Protein AF-I4BAZ6-F1 (afdb_monomer_lite)

Structure (mmCIF, N/CA/C/O backbone):
data_AF-I4BAZ6-F1
#
_entry.id   AF-I4BAZ6-F1
#
loop_
_atom_site.group_PDB
_atom_site.id
_atom_site.type_symbol
_atom_site.label_atom_id
_atom_site.label_alt_id
_atom_site.label_comp_id
_atom_site.label_asym_id
_atom_site.label_entity_id
_atom_site.label_seq_id
_atom_site.pdbx_PDB_ins_code
_atom_site.Cartn_x
_atom_site.Cartn_y
_atom_site.Cartn_z
_atom_site.occupancy
_atom_site.B_iso_or_equiv
_atom_site.auth_seq_id
_atom_site.auth_comp_id
_atom_site.auth_asym_id
_atom_site.auth_atom_id
_atom_site.pdbx_PDB_model_num
ATOM 1 N N . MET A 1 1 ? 1.427 14.549 -7.505 1.00 83.44 1 MET A N 1
ATOM 2 C CA . MET A 1 1 ? 0.533 13.827 -6.561 1.00 83.44 1 MET A CA 1
ATOM 3 C C . MET A 1 1 ? -0.470 13.035 -7.381 1.00 83.44 1 MET A C 1
ATOM 5 O O . MET A 1 1 ? -1.220 13.635 -8.140 1.00 83.44 1 MET A O 1
ATOM 9 N N . LEU A 1 2 ? -0.439 11.710 -7.272 1.00 93.94 2 LEU A N 1
ATOM 10 C CA . LEU A 1 2 ? -1.231 10.783 -8.077 1.00 93.94 2 LEU A CA 1
ATOM 11 C C . LEU A 1 2 ? -2.627 10.616 -7.474 1.00 93.94 2 LEU A C 1
ATOM 13 O O . LEU A 1 2 ? -2.764 10.450 -6.261 1.00 93.94 2 LEU A O 1
ATOM 17 N N . THR A 1 3 ? -3.661 10.655 -8.315 1.00 95.69 3 THR A N 1
ATOM 18 C CA . THR A 1 3 ? -5.053 10.429 -7.900 1.00 95.69 3 THR A CA 1
ATOM 19 C C . THR A 1 3 ? -5.496 9.051 -8.369 1.00 95.69 3 THR A C 1
ATOM 21 O O . THR A 1 3 ? -5.423 8.743 -9.551 1.00 95.69 3 THR A O 1
ATOM 24 N N . THR A 1 4 ? -5.949 8.218 -7.439 1.00 95.69 4 THR A N 1
ATOM 25 C CA . THR A 1 4 ? -6.441 6.863 -7.714 1.00 95.69 4 THR A CA 1
ATOM 26 C C . THR A 1 4 ? -7.631 6.553 -6.808 1.00 95.69 4 THR A C 1
ATOM 28 O O . THR A 1 4 ? -8.124 7.435 -6.102 1.00 95.69 4 THR A O 1
ATOM 31 N N . SER A 1 5 ? -8.124 5.320 -6.816 1.00 96.00 5 SER A N 1
ATOM 32 C CA . SER A 1 5 ? -9.232 4.889 -5.971 1.00 96.00 5 SER A CA 1
ATOM 33 C C . SER A 1 5 ? -8.891 3.636 -5.172 1.00 96.00 5 SER A C 1
ATOM 35 O O . SER A 1 5 ? -8.061 2.815 -5.562 1.00 96.00 5 SER A O 1
ATOM 37 N N . VAL A 1 6 ? -9.530 3.496 -4.013 1.00 96.50 6 VAL A N 1
ATOM 38 C CA . VAL A 1 6 ? -9.472 2.285 -3.191 1.00 96.50 6 VAL A CA 1
ATOM 39 C C . VAL A 1 6 ? -10.873 1.896 -2.745 1.00 96.50 6 VAL A C 1
ATOM 41 O O . VAL A 1 6 ? -11.702 2.758 -2.469 1.00 96.50 6 VAL A O 1
ATOM 44 N N . SER A 1 7 ? -11.133 0.592 -2.668 1.00 97.06 7 SER A N 1
ATOM 45 C CA . SER A 1 7 ? -12.399 0.045 -2.176 1.00 97.06 7 SER A CA 1
ATOM 46 C C . SER A 1 7 ? -12.269 -0.332 -0.699 1.00 97.06 7 SER A C 1
ATOM 48 O O . SER A 1 7 ? -11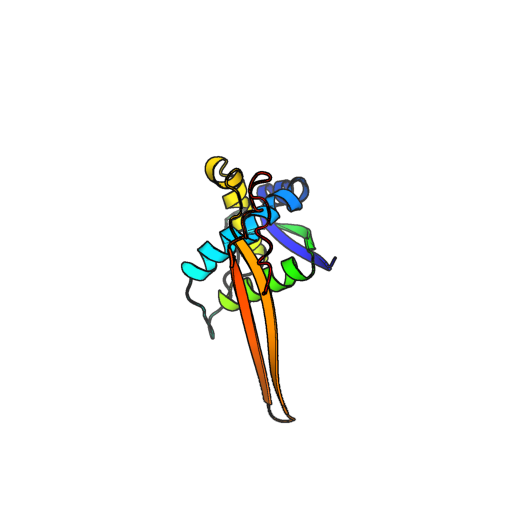.430 -1.156 -0.331 1.00 97.06 7 SER A O 1
ATOM 50 N N . LEU A 1 8 ? -13.062 0.296 0.164 1.00 97.44 8 LEU A N 1
ATOM 51 C CA . LEU A 1 8 ? -13.012 0.108 1.616 1.00 97.44 8 LEU A CA 1
ATOM 52 C C . LEU A 1 8 ? -14.418 -0.143 2.163 1.00 97.44 8 LEU A C 1
ATOM 54 O O . LEU A 1 8 ? -15.367 0.390 1.592 1.00 97.44 8 LEU A O 1
ATOM 58 N N . PRO A 1 9 ? -14.567 -0.877 3.280 1.00 97.12 9 PRO A N 1
ATOM 59 C CA . PRO A 1 9 ? -15.845 -0.928 3.977 1.00 97.12 9 PRO A CA 1
ATOM 60 C C . PRO A 1 9 ? -16.298 0.483 4.367 1.00 97.12 9 PRO A C 1
ATOM 62 O O . PRO A 1 9 ? -15.455 1.336 4.662 1.00 97.12 9 PRO A O 1
ATOM 65 N N . GLU A 1 10 ? -17.605 0.735 4.365 1.00 96.25 10 GLU A N 1
ATOM 66 C CA . GLU A 1 10 ? -18.191 2.074 4.531 1.00 96.25 10 GLU A CA 1
ATOM 67 C C . GLU A 1 10 ? -17.595 2.876 5.706 1.00 96.25 10 GLU A C 1
ATOM 69 O O . GLU A 1 10 ? -17.112 4.000 5.533 1.00 96.25 10 GLU A O 1
ATOM 74 N N . ASN A 1 11 ? -17.536 2.276 6.896 1.00 95.69 11 ASN A N 1
ATOM 75 C CA . ASN A 1 11 ? -17.003 2.928 8.095 1.00 95.69 11 ASN A CA 1
ATOM 76 C C . ASN A 1 11 ? -15.528 3.336 7.934 1.00 95.69 11 ASN A C 1
ATOM 78 O O . ASN A 1 11 ? -15.111 4.441 8.303 1.00 95.69 11 ASN A O 1
ATOM 82 N N . GLU A 1 12 ? -14.716 2.453 7.355 1.00 97.06 12 GLU A N 1
ATOM 83 C CA . GLU A 1 12 ? -13.312 2.721 7.067 1.00 97.06 12 GLU A CA 1
ATOM 84 C C . GLU A 1 12 ? -13.132 3.731 5.928 1.00 97.06 12 GLU A C 1
ATOM 86 O O . GLU A 1 12 ? -12.201 4.535 5.984 1.00 97.06 12 GLU A O 1
ATOM 91 N N . ALA A 1 13 ? -14.030 3.755 4.942 1.00 97.12 13 ALA A N 1
ATOM 92 C CA . ALA A 1 13 ? -14.049 4.744 3.868 1.00 97.12 13 ALA A CA 1
ATOM 93 C C . ALA A 1 13 ? -14.278 6.166 4.409 1.00 97.12 13 ALA A C 1
ATOM 95 O O . ALA A 1 13 ? -13.543 7.093 4.050 1.00 97.12 13 ALA A O 1
ATOM 96 N N . VAL A 1 14 ? -15.238 6.344 5.326 1.00 96.31 14 VAL A N 1
ATOM 97 C CA . VAL A 1 14 ? -15.491 7.631 6.002 1.00 96.31 14 VAL A CA 1
ATOM 98 C C . VAL A 1 14 ? -14.257 8.084 6.782 1.00 96.31 14 VAL A C 1
ATOM 100 O O . VAL A 1 14 ? -13.844 9.246 6.700 1.00 96.31 14 VAL A O 1
ATOM 103 N N . LEU A 1 15 ? -13.633 7.163 7.517 1.00 96.56 15 LEU A N 1
ATOM 104 C CA . LEU A 1 15 ? -12.437 7.466 8.295 1.00 96.56 15 LEU A CA 1
ATOM 105 C C . LEU A 1 15 ? -11.241 7.824 7.400 1.00 96.56 15 LEU A C 1
ATOM 107 O O . LEU A 1 15 ? -10.521 8.784 7.690 1.00 96.56 15 LEU A O 1
ATOM 111 N N . TRP A 1 16 ? -11.055 7.095 6.297 1.00 97.31 16 TRP A N 1
ATOM 112 C CA . TRP A 1 16 ? -10.008 7.351 5.311 1.00 97.31 16 TRP A CA 1
ATOM 113 C C . TRP A 1 16 ? -10.121 8.757 4.729 1.00 97.31 16 TRP A C 1
ATOM 115 O O . TRP A 1 16 ? -9.149 9.509 4.790 1.00 97.31 16 TRP A O 1
ATOM 125 N N . ARG A 1 17 ? -11.316 9.161 4.275 1.00 95.81 17 ARG A N 1
ATOM 126 C CA . ARG A 1 17 ? -11.562 10.511 3.733 1.00 95.81 17 ARG A CA 1
ATOM 127 C C . ARG A 1 17 ? -11.154 11.612 4.716 1.00 95.81 17 ARG A C 1
ATOM 129 O O . ARG A 1 17 ? -10.541 12.596 4.319 1.00 95.81 17 ARG A O 1
ATOM 136 N N . LYS A 1 18 ? -11.449 11.436 6.009 1.00 95.81 18 LYS A N 1
ATOM 137 C CA . LYS A 1 18 ? -11.174 12.448 7.045 1.00 95.81 18 LYS A CA 1
ATOM 138 C C . LYS A 1 18 ? -9.718 12.470 7.519 1.00 95.81 18 LYS A C 1
ATOM 140 O O . LYS A 1 18 ? -9.232 13.511 7.955 1.00 95.81 18 LYS A O 1
ATOM 145 N N . ARG A 1 19 ? -9.031 11.322 7.531 1.00 96.00 19 ARG A N 1
ATOM 146 C CA . ARG A 1 19 ? -7.742 11.153 8.236 1.00 96.00 19 ARG A CA 1
ATOM 147 C C . ARG A 1 19 ? -6.627 10.566 7.372 1.00 96.00 19 ARG A C 1
ATOM 149 O O . ARG A 1 19 ? -5.602 10.171 7.926 1.00 96.00 19 ARG A O 1
ATOM 156 N N . GLN A 1 20 ? -6.780 10.553 6.046 1.00 95.00 20 GLN A N 1
ATOM 157 C CA . GLN A 1 20 ? -5.859 9.916 5.097 1.00 95.00 20 GLN A CA 1
ATOM 158 C C . GLN A 1 20 ? -4.377 10.149 5.432 1.00 95.00 20 GLN A C 1
ATOM 160 O O . GLN A 1 20 ? -3.648 9.192 5.681 1.00 95.00 20 GLN A O 1
ATOM 165 N N . ARG A 1 21 ? -3.931 11.412 5.508 1.00 93.31 21 ARG A N 1
ATOM 166 C CA . ARG A 1 21 ? -2.522 11.754 5.789 1.00 93.31 21 ARG A CA 1
ATOM 167 C C . ARG A 1 21 ? -2.042 11.201 7.132 1.00 93.31 21 ARG A C 1
ATOM 169 O O . ARG A 1 21 ? -0.936 10.684 7.236 1.00 93.31 21 ARG A O 1
ATOM 176 N N . SER A 1 22 ? -2.871 11.284 8.172 1.00 93.38 22 SER A N 1
ATOM 177 C CA . SER A 1 22 ? -2.539 10.758 9.500 1.00 93.38 22 SER A CA 1
ATOM 178 C C . SER A 1 22 ? -2.450 9.231 9.516 1.00 93.38 22 SER A C 1
ATOM 180 O O . SER A 1 22 ? -1.654 8.682 10.273 1.00 93.38 22 SER A O 1
ATOM 182 N N . ILE A 1 23 ? -3.253 8.553 8.695 1.00 95.06 23 ILE A N 1
ATOM 183 C CA . ILE A 1 23 ? -3.227 7.094 8.546 1.00 95.06 23 ILE A CA 1
ATOM 184 C C . ILE A 1 23 ? -1.994 6.669 7.743 1.00 95.06 23 ILE A C 1
ATOM 186 O O . ILE A 1 23 ? -1.280 5.764 8.171 1.00 95.06 23 ILE A O 1
ATOM 190 N N . LEU A 1 24 ? -1.694 7.360 6.639 1.00 94.12 24 LEU A N 1
ATOM 191 C CA . LEU A 1 24 ? -0.534 7.089 5.785 1.00 94.12 24 LEU A CA 1
ATOM 192 C C . LEU A 1 24 ? 0.799 7.265 6.499 1.00 94.12 24 LEU A C 1
ATOM 194 O O . LEU A 1 24 ? 1.744 6.548 6.186 1.00 94.12 24 LEU A O 1
ATOM 198 N N . ARG A 1 25 ? 0.872 8.100 7.544 1.00 90.94 25 ARG A N 1
ATOM 199 C CA . ARG A 1 25 ? 2.049 8.110 8.424 1.00 90.94 25 ARG A CA 1
ATOM 200 C C . ARG A 1 25 ? 2.378 6.698 8.906 1.00 90.94 25 ARG A C 1
ATOM 202 O O . ARG A 1 25 ? 3.541 6.354 8.980 1.00 90.94 25 ARG A O 1
ATOM 209 N N . LEU A 1 26 ? 1.409 5.825 9.160 1.00 90.81 26 LEU A N 1
ATOM 210 C CA . LEU A 1 26 ? 1.682 4.466 9.635 1.00 90.81 26 LEU A CA 1
ATOM 211 C C . LEU A 1 26 ? 2.132 3.485 8.534 1.00 90.81 26 LEU A C 1
ATOM 213 O O . LEU A 1 26 ? 2.418 2.328 8.862 1.00 90.81 26 LEU A O 1
ATOM 217 N N . ALA A 1 27 ? 2.204 3.919 7.268 1.00 91.19 27 ALA A N 1
ATOM 218 C CA . ALA A 1 27 ? 2.481 3.078 6.102 1.00 91.19 27 ALA A CA 1
ATOM 219 C C . ALA A 1 27 ? 3.762 2.267 6.264 1.00 91.19 27 ALA A C 1
ATOM 221 O O . ALA A 1 27 ? 3.698 1.042 6.325 1.00 91.19 27 ALA A O 1
ATOM 222 N N . VAL A 1 28 ? 4.900 2.941 6.446 1.00 91.88 28 VAL A N 1
ATOM 223 C CA . VAL A 1 28 ? 6.218 2.300 6.570 1.00 91.88 28 VAL A CA 1
ATOM 224 C C . VAL A 1 28 ? 6.210 1.195 7.623 1.00 91.88 28 VAL A C 1
ATOM 226 O O . VAL A 1 28 ? 6.607 0.063 7.363 1.00 91.88 28 VAL A O 1
ATOM 229 N N . ARG A 1 29 ? 5.705 1.491 8.823 1.00 89.81 29 ARG A N 1
ATOM 230 C CA . ARG A 1 29 ? 5.683 0.519 9.917 1.00 89.81 29 ARG A CA 1
ATOM 231 C C . ARG A 1 29 ? 4.777 -0.670 9.613 1.00 89.81 29 ARG A C 1
ATOM 233 O O . ARG A 1 29 ? 5.163 -1.802 9.887 1.00 89.81 29 ARG A O 1
ATOM 240 N N . SER A 1 30 ? 3.582 -0.415 9.086 1.00 90.62 30 SER A N 1
ATOM 241 C CA . SER A 1 30 ? 2.651 -1.481 8.715 1.00 90.62 30 SER A CA 1
ATOM 242 C C . SER A 1 30 ? 3.249 -2.377 7.637 1.00 90.62 30 SER A C 1
ATOM 244 O O . SER A 1 30 ? 3.265 -3.592 7.797 1.00 90.62 30 SER A O 1
ATOM 246 N N . LEU A 1 31 ? 3.829 -1.787 6.591 1.00 92.06 31 LEU A N 1
ATOM 247 C CA . LEU A 1 31 ? 4.445 -2.521 5.491 1.00 92.06 31 LEU A CA 1
ATOM 248 C C . LEU A 1 31 ? 5.609 -3.386 5.963 1.00 92.06 31 LEU A C 1
ATOM 250 O O . LEU A 1 31 ? 5.663 -4.548 5.583 1.00 92.06 31 LEU A O 1
ATOM 254 N N . ARG A 1 32 ? 6.469 -2.896 6.865 1.00 90.81 32 ARG A N 1
ATOM 255 C CA . ARG A 1 32 ? 7.529 -3.726 7.468 1.00 90.81 32 ARG A CA 1
ATOM 256 C C . ARG A 1 32 ? 6.978 -4.954 8.182 1.00 90.81 32 ARG A C 1
ATOM 258 O O . ARG A 1 32 ? 7.539 -6.034 8.049 1.00 90.81 32 ARG A O 1
ATOM 265 N N . VAL A 1 33 ? 5.901 -4.794 8.952 1.00 88.12 33 VAL A N 1
ATOM 266 C CA . VAL A 1 33 ? 5.266 -5.919 9.656 1.00 88.12 33 VAL A CA 1
ATOM 267 C C . VAL A 1 33 ? 4.657 -6.897 8.653 1.00 88.12 33 VAL A C 1
ATOM 269 O O . VAL A 1 33 ? 4.871 -8.100 8.771 1.00 88.12 33 VAL A O 1
ATOM 272 N N . GLN A 1 34 ? 3.940 -6.390 7.650 1.00 89.25 34 GLN A N 1
ATOM 273 C CA . GLN A 1 34 ? 3.266 -7.215 6.649 1.00 89.25 34 GLN A CA 1
ATOM 274 C C . GLN A 1 34 ? 4.261 -7.970 5.757 1.00 89.25 34 GLN A C 1
ATOM 276 O O . GLN A 1 34 ? 4.098 -9.170 5.571 1.00 89.25 34 GLN A O 1
ATOM 281 N N . LEU A 1 35 ? 5.312 -7.308 5.267 1.00 89.00 35 LEU A N 1
ATOM 282 C CA . LEU A 1 35 ? 6.336 -7.913 4.405 1.00 89.00 35 LEU A CA 1
ATOM 283 C C . LEU A 1 35 ? 7.241 -8.899 5.151 1.00 89.00 35 LEU A C 1
ATOM 285 O O . LEU A 1 35 ? 7.729 -9.839 4.541 1.00 89.00 35 LEU A O 1
ATOM 289 N N . ARG A 1 36 ? 7.451 -8.727 6.463 1.00 86.62 36 ARG A N 1
ATOM 290 C CA . ARG A 1 36 ? 8.151 -9.732 7.284 1.00 86.62 36 ARG A CA 1
ATOM 291 C C . ARG A 1 36 ? 7.273 -10.938 7.601 1.00 86.62 36 ARG A C 1
ATOM 293 O O . ARG A 1 36 ? 7.765 -12.056 7.640 1.00 86.62 36 ARG A O 1
ATOM 300 N N . GLY A 1 37 ? 5.990 -10.706 7.876 1.00 81.94 37 GLY A N 1
ATOM 301 C CA . GLY A 1 37 ? 5.053 -11.760 8.270 1.00 81.94 37 GLY A CA 1
ATOM 302 C C . GLY A 1 37 ? 4.466 -12.551 7.101 1.00 81.94 37 GLY A C 1
ATOM 303 O O . GLY A 1 37 ? 3.903 -13.623 7.313 1.00 81.94 37 GLY A O 1
ATOM 304 N N . LYS A 1 38 ? 4.559 -12.039 5.869 1.00 80.62 38 LYS A N 1
ATOM 305 C CA . LYS A 1 38 ? 4.050 -12.701 4.667 1.00 80.62 38 LYS A CA 1
ATOM 306 C C . LYS A 1 38 ? 5.194 -13.064 3.736 1.00 80.62 38 LYS A C 1
ATOM 308 O O . LYS A 1 38 ? 5.999 -12.214 3.383 1.00 80.62 38 LYS A O 1
ATOM 313 N N . ALA A 1 39 ? 5.199 -14.309 3.268 1.00 75.00 39 ALA A N 1
ATOM 314 C CA . ALA A 1 39 ? 6.084 -14.721 2.187 1.00 75.00 39 ALA A CA 1
ATOM 315 C C . ALA A 1 39 ? 5.825 -13.880 0.926 1.00 75.00 39 ALA A C 1
ATOM 317 O O . ALA A 1 39 ? 4.670 -13.576 0.607 1.00 75.00 39 ALA A O 1
ATOM 318 N N . VAL A 1 40 ? 6.890 -13.554 0.193 1.00 79.81 40 VAL A N 1
ATOM 319 C CA . VAL A 1 40 ? 6.792 -13.055 -1.182 1.00 79.81 40 VAL A CA 1
ATOM 320 C C . VAL A 1 40 ? 6.248 -14.193 -2.044 1.00 79.81 40 VAL A C 1
ATOM 322 O O . VAL A 1 40 ? 6.780 -15.301 -2.011 1.00 79.81 40 VAL A O 1
ATOM 325 N N . ARG A 1 41 ? 5.155 -13.958 -2.779 1.00 80.31 41 ARG A N 1
ATOM 326 C CA . ARG A 1 41 ? 4.466 -15.014 -3.542 1.00 80.31 41 ARG A CA 1
ATOM 327 C C . ARG A 1 41 ? 4.407 -14.682 -5.031 1.00 80.31 41 ARG A C 1
ATOM 329 O O . ARG A 1 41 ? 3.921 -13.624 -5.432 1.00 80.31 41 ARG A O 1
ATOM 336 N N . ARG A 1 42 ? 4.805 -15.633 -5.877 1.00 80.00 42 ARG A N 1
ATOM 337 C CA . ARG A 1 42 ? 4.535 -15.627 -7.327 1.00 80.00 42 ARG A CA 1
ATOM 338 C C . ARG A 1 42 ? 3.636 -16.809 -7.700 1.00 80.00 42 ARG A C 1
ATOM 340 O O . ARG A 1 42 ? 3.530 -17.762 -6.942 1.00 80.00 42 ARG A O 1
ATOM 347 N N . GLY A 1 43 ? 2.921 -16.692 -8.821 1.00 82.38 43 GLY A N 1
ATOM 348 C CA . GLY A 1 43 ? 2.043 -17.758 -9.331 1.00 82.38 43 GLY A CA 1
ATOM 349 C C . GLY A 1 43 ? 0.730 -17.981 -8.567 1.00 82.38 43 GLY A C 1
ATOM 350 O O . GLY A 1 43 ? 0.002 -18.909 -8.888 1.00 82.38 43 GLY A O 1
ATOM 351 N N . VAL A 1 44 ? 0.390 -17.140 -7.582 1.00 87.00 44 VAL A N 1
ATOM 352 C CA . VAL A 1 44 ? -0.849 -17.282 -6.793 1.00 87.00 44 VAL A CA 1
ATOM 353 C C . VAL A 1 44 ? -1.856 -16.165 -7.067 1.00 87.00 44 VAL A C 1
ATOM 355 O O . VAL A 1 44 ? -1.490 -15.033 -7.415 1.00 87.00 44 VAL A O 1
ATOM 358 N N . LYS A 1 45 ? -3.142 -16.483 -6.866 1.00 87.88 45 LYS A N 1
ATOM 359 C CA . LYS A 1 45 ? -4.250 -15.527 -6.977 1.00 87.88 45 LYS A CA 1
ATOM 360 C C . LYS A 1 45 ? -4.088 -14.389 -5.966 1.00 87.88 45 LYS A C 1
ATOM 362 O O . LYS A 1 45 ? -3.694 -14.605 -4.821 1.00 87.88 45 LYS A O 1
ATOM 367 N N . ARG A 1 46 ? -4.433 -13.171 -6.394 1.00 90.56 46 ARG A N 1
ATOM 368 C CA . ARG A 1 46 ? -4.467 -11.994 -5.523 1.00 90.56 46 ARG A CA 1
ATOM 369 C C . ARG A 1 46 ? -5.569 -12.137 -4.469 1.00 90.56 46 ARG A C 1
ATOM 371 O O . ARG A 1 46 ? -6.713 -12.459 -4.793 1.00 90.56 46 ARG A O 1
ATOM 378 N N . SER A 1 47 ? -5.229 -11.839 -3.222 1.00 89.75 47 SER A N 1
ATOM 379 C CA . SER A 1 47 ? -6.178 -11.746 -2.116 1.00 89.75 47 SER A CA 1
ATOM 380 C C . SER A 1 47 ? -6.732 -10.329 -2.006 1.00 89.75 47 SER A C 1
ATOM 382 O O . SER A 1 47 ? -5.989 -9.346 -1.997 1.00 89.75 47 SER A O 1
ATOM 384 N N . TYR A 1 48 ? -8.051 -10.232 -1.902 1.00 91.00 48 TYR A N 1
ATOM 385 C CA . TYR A 1 48 ? -8.775 -8.974 -1.746 1.00 91.00 48 TYR A CA 1
ATOM 386 C C . TYR A 1 48 ? -9.338 -8.873 -0.333 1.00 91.00 48 TYR A C 1
ATOM 388 O O . TYR A 1 48 ? -9.397 -9.866 0.396 1.00 91.00 48 TYR A O 1
ATOM 396 N N . ASN A 1 49 ? -9.751 -7.669 0.057 1.00 86.50 49 ASN A N 1
ATOM 397 C CA . ASN A 1 49 ? -10.520 -7.508 1.279 1.00 86.50 49 ASN A CA 1
ATOM 398 C C . ASN A 1 49 ? -11.871 -8.225 1.121 1.00 86.50 49 ASN A C 1
ATOM 400 O O . ASN A 1 49 ? -12.584 -7.968 0.158 1.00 86.50 49 ASN A O 1
ATOM 404 N N . ARG A 1 50 ? -12.171 -9.153 2.034 1.00 89.12 50 ARG A N 1
ATOM 405 C CA . ARG A 1 50 ? -13.409 -9.953 2.067 1.00 89.12 50 ARG A CA 1
ATOM 406 C C . ARG A 1 50 ? -14.164 -9.784 3.384 1.00 89.12 50 ARG A C 1
ATOM 408 O O . ARG A 1 50 ? -14.934 -10.654 3.771 1.00 89.12 50 ARG A O 1
ATOM 415 N N . VAL A 1 51 ? -13.874 -8.709 4.114 1.00 92.12 51 VAL A N 1
ATOM 416 C CA . VAL A 1 51 ? -14.650 -8.346 5.301 1.00 92.12 51 VAL A CA 1
ATOM 417 C C . VAL A 1 51 ? -16.115 -8.198 4.876 1.00 92.12 51 VAL A C 1
ATOM 419 O O . VAL A 1 51 ? -16.354 -7.584 3.840 1.00 92.12 51 VAL A O 1
ATOM 422 N N . PRO A 1 52 ? -17.075 -8.785 5.607 1.00 88.19 52 PRO A N 1
ATOM 423 C CA . PRO A 1 52 ? -18.486 -8.664 5.265 1.00 88.19 52 PRO A CA 1
ATOM 424 C C . PRO A 1 52 ? -18.962 -7.211 5.387 1.00 88.19 52 PRO A C 1
ATOM 426 O O . PRO A 1 52 ? -18.466 -6.461 6.230 1.00 88.19 52 PRO A O 1
ATOM 429 N N . GLY A 1 53 ? -19.946 -6.840 4.569 1.00 91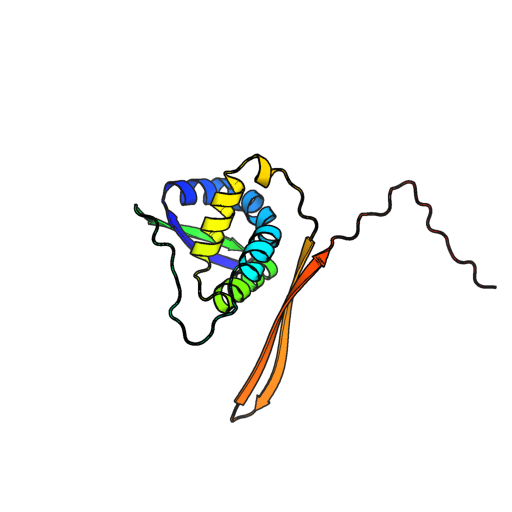.44 53 GLY A N 1
ATOM 430 C CA . GLY A 1 53 ? -20.573 -5.517 4.574 1.00 91.44 53 GLY A CA 1
ATOM 431 C C . GLY A 1 53 ? -20.427 -4.767 3.252 1.00 91.44 53 GLY A C 1
ATOM 432 O O . GLY A 1 53 ? -19.856 -5.276 2.285 1.00 91.44 53 GLY A O 1
ATOM 433 N N . GLU A 1 54 ? -20.964 -3.549 3.220 1.00 94.69 54 GLU A N 1
ATOM 434 C CA . GLU A 1 54 ? -20.920 -2.691 2.040 1.00 94.69 54 GLU A CA 1
ATOM 435 C C . GLU A 1 54 ? -19.550 -2.039 1.852 1.00 94.69 54 GLU A C 1
ATOM 437 O O . GLU A 1 54 ? -18.905 -1.572 2.799 1.00 94.69 54 GLU A O 1
ATOM 442 N N . PHE A 1 55 ? -19.114 -1.995 0.593 1.00 96.50 55 PHE A N 1
ATOM 443 C CA . PHE A 1 55 ? -17.865 -1.371 0.184 1.00 96.50 55 PHE A CA 1
ATOM 444 C C . PHE A 1 55 ? -18.140 -0.098 -0.597 1.00 96.50 55 PHE A C 1
ATOM 446 O O . PHE A 1 55 ? -18.896 -0.090 -1.564 1.00 96.50 55 PHE A O 1
ATOM 453 N N . LEU A 1 56 ? -17.418 0.956 -0.237 1.00 97.12 56 LEU A N 1
ATOM 454 C CA . LEU A 1 56 ? -17.394 2.209 -0.967 1.00 97.12 56 LEU A CA 1
ATOM 455 C C . LEU A 1 56 ? -16.058 2.367 -1.684 1.00 97.12 56 LEU A C 1
ATOM 457 O O . LEU A 1 56 ? -14.982 2.158 -1.113 1.00 97.12 56 LEU A O 1
ATOM 461 N N . VAL A 1 57 ? -16.126 2.789 -2.942 1.00 97.06 57 VAL A N 1
ATOM 462 C CA . VAL A 1 57 ? -14.952 3.252 -3.679 1.00 97.06 57 VAL A CA 1
ATOM 463 C C . VAL A 1 57 ? -14.694 4.702 -3.292 1.00 97.06 57 VAL A C 1
ATOM 465 O O . VAL A 1 57 ? -15.564 5.566 -3.407 1.00 97.06 57 VAL A O 1
ATOM 468 N N . VAL A 1 58 ? -13.490 4.979 -2.799 1.00 96.38 58 VAL A N 1
ATOM 469 C CA . VAL A 1 58 ? -13.075 6.326 -2.410 1.00 96.38 58 VAL A CA 1
ATOM 470 C C . VAL A 1 58 ? -11.844 6.757 -3.181 1.00 96.38 58 VAL A C 1
ATOM 472 O O . VAL A 1 58 ? -10.866 6.018 -3.295 1.00 96.38 58 VAL A O 1
ATOM 475 N N . THR A 1 59 ? -11.886 7.987 -3.682 1.00 96.25 59 THR A N 1
ATOM 476 C CA . THR A 1 59 ? -10.729 8.639 -4.288 1.00 96.25 59 THR A CA 1
ATOM 477 C C . THR A 1 59 ? -9.659 8.877 -3.230 1.00 96.25 59 THR A C 1
ATOM 479 O O . THR A 1 59 ? -9.941 9.314 -2.113 1.00 96.25 59 THR A O 1
ATOM 482 N N . THR A 1 60 ? -8.415 8.595 -3.583 1.00 95.06 60 THR A N 1
ATOM 483 C CA . THR A 1 60 ? -7.248 8.770 -2.732 1.00 95.06 60 THR A CA 1
ATOM 484 C C . THR A 1 60 ? -6.143 9.459 -3.510 1.00 95.06 60 THR A C 1
ATOM 486 O O . THR A 1 60 ? -6.013 9.296 -4.724 1.00 95.06 60 THR A O 1
ATOM 489 N N . ARG A 1 61 ? -5.364 10.272 -2.801 1.00 94.81 61 ARG A N 1
ATOM 490 C CA . ARG A 1 61 ? -4.232 10.994 -3.372 1.00 94.81 61 ARG A CA 1
ATOM 491 C C . ARG A 1 61 ? -2.943 10.536 -2.710 1.00 94.81 61 ARG A C 1
ATOM 493 O O . ARG A 1 61 ? -2.823 10.698 -1.498 1.00 94.81 61 ARG A O 1
ATOM 500 N N . PHE A 1 62 ? -2.021 9.989 -3.487 1.00 95.56 62 PHE A N 1
ATOM 501 C CA . PHE A 1 62 ? -0.720 9.524 -3.013 1.00 95.56 62 PHE A CA 1
ATOM 502 C C . PHE A 1 62 ? 0.396 10.389 -3.593 1.00 95.56 62 PHE A C 1
ATOM 504 O O . PHE A 1 62 ? 0.294 10.891 -4.718 1.00 95.56 62 PHE A O 1
ATOM 511 N N . THR A 1 63 ? 1.478 10.573 -2.844 1.00 95.19 63 THR A N 1
ATOM 512 C CA . THR A 1 63 ? 2.753 10.937 -3.475 1.00 95.19 63 THR A CA 1
ATOM 513 C C . THR A 1 63 ? 3.234 9.778 -4.353 1.00 95.19 63 THR A C 1
ATOM 515 O O . THR A 1 63 ? 2.761 8.652 -4.207 1.00 95.19 63 THR A O 1
ATOM 518 N N . GLU A 1 64 ? 4.159 10.036 -5.274 1.00 94.19 64 GLU A N 1
ATOM 519 C CA . GLU A 1 64 ? 4.757 8.974 -6.104 1.00 94.19 64 GLU A CA 1
ATOM 520 C C . GLU A 1 64 ? 5.416 7.911 -5.218 1.00 94.19 64 GLU A C 1
ATOM 522 O O . GLU A 1 64 ? 5.049 6.743 -5.281 1.00 94.19 64 GLU A O 1
ATOM 527 N N . ALA A 1 65 ? 6.226 8.342 -4.245 1.00 92.56 65 ALA A N 1
ATOM 528 C CA . ALA A 1 65 ? 6.845 7.444 -3.273 1.00 92.56 65 ALA A CA 1
ATOM 529 C C . ALA A 1 65 ? 5.827 6.591 -2.487 1.00 92.56 65 ALA A C 1
ATOM 531 O O . ALA A 1 65 ? 6.058 5.403 -2.264 1.00 92.56 65 ALA A O 1
ATOM 532 N N . GLU A 1 66 ? 4.697 7.168 -2.056 1.00 95.00 66 GLU A N 1
ATOM 533 C CA . GLU A 1 66 ? 3.622 6.416 -1.392 1.00 95.00 66 GLU A CA 1
ATOM 534 C C . GLU A 1 66 ? 2.965 5.409 -2.341 1.00 95.00 66 GLU A C 1
ATOM 536 O O . GLU A 1 66 ? 2.702 4.270 -1.944 1.00 95.00 66 GLU A O 1
ATOM 541 N N . TYR A 1 67 ? 2.694 5.828 -3.578 1.00 95.25 67 TYR A N 1
ATOM 542 C CA . TYR A 1 67 ? 2.068 5.003 -4.601 1.00 95.25 67 TYR A CA 1
ATOM 543 C C . TYR A 1 67 ? 2.940 3.791 -4.926 1.00 95.25 67 TYR A C 1
ATOM 545 O O . TYR A 1 67 ? 2.466 2.662 -4.781 1.00 95.25 67 TYR A O 1
ATOM 553 N N . ASP A 1 68 ? 4.205 4.007 -5.271 1.00 95.00 68 ASP A N 1
ATOM 554 C CA . ASP A 1 68 ? 5.135 2.950 -5.672 1.00 95.00 68 ASP A CA 1
ATOM 555 C C . ASP A 1 68 ? 5.388 1.977 -4.522 1.00 95.00 68 ASP A C 1
ATOM 557 O O . ASP A 1 68 ? 5.254 0.763 -4.676 1.00 95.00 68 ASP A O 1
ATOM 561 N N . THR A 1 69 ? 5.618 2.507 -3.317 1.00 94.81 69 THR A N 1
ATOM 562 C CA . THR A 1 69 ? 5.805 1.701 -2.105 1.00 94.81 69 THR A CA 1
ATOM 563 C C . THR A 1 69 ? 4.608 0.780 -1.842 1.00 94.81 69 THR A C 1
ATOM 565 O O . THR A 1 69 ? 4.776 -0.408 -1.547 1.00 94.81 69 THR A O 1
ATOM 568 N N . LEU A 1 70 ? 3.379 1.304 -1.938 1.00 95.56 70 LEU A N 1
ATOM 569 C CA . LEU A 1 70 ? 2.168 0.509 -1.722 1.00 95.56 70 LEU A CA 1
ATOM 570 C C . LEU A 1 70 ? 1.951 -0.522 -2.835 1.00 95.56 70 LEU A C 1
ATOM 572 O O . LEU A 1 70 ? 1.541 -1.647 -2.536 1.00 95.56 70 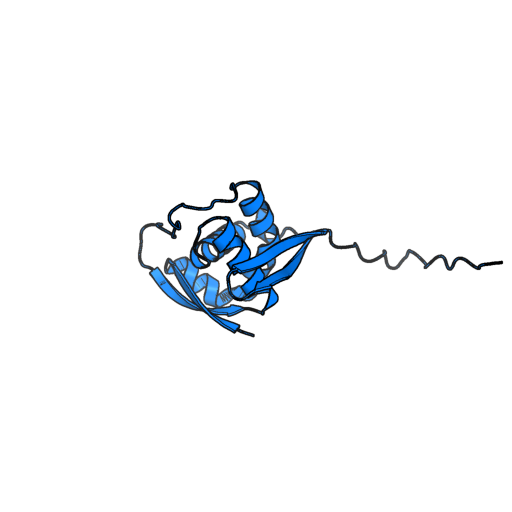LEU A O 1
ATOM 576 N N . HIS A 1 71 ? 2.218 -0.168 -4.092 1.00 94.94 71 HIS A N 1
ATOM 577 C CA . HIS A 1 71 ? 2.021 -1.062 -5.233 1.00 94.94 71 HIS A CA 1
ATOM 578 C C . HIS A 1 71 ? 3.051 -2.188 -5.267 1.00 94.94 71 HIS A C 1
ATOM 580 O O . HIS A 1 71 ? 2.654 -3.346 -5.418 1.00 94.94 71 HIS A O 1
ATOM 586 N N . MET A 1 72 ? 4.327 -1.890 -5.020 1.00 94.31 72 MET A N 1
ATOM 587 C CA . MET A 1 72 ? 5.386 -2.895 -4.898 1.00 94.31 72 MET A CA 1
ATOM 588 C C . MET A 1 72 ? 5.051 -3.897 -3.789 1.00 94.31 72 MET A C 1
ATOM 590 O O . MET A 1 72 ? 5.056 -5.115 -4.004 1.00 94.31 72 MET A O 1
ATOM 594 N N . ALA A 1 73 ? 4.666 -3.402 -2.608 1.00 93.75 73 ALA A N 1
ATOM 595 C CA . ALA A 1 73 ? 4.305 -4.260 -1.487 1.00 93.75 73 ALA A CA 1
ATOM 596 C C . ALA A 1 73 ? 3.061 -5.116 -1.792 1.00 93.75 73 ALA A C 1
ATOM 598 O O . ALA A 1 73 ? 3.031 -6.314 -1.492 1.00 93.75 73 ALA A O 1
ATOM 599 N N . ALA A 1 74 ? 2.037 -4.526 -2.417 1.00 94.38 74 ALA A N 1
ATOM 600 C CA . ALA A 1 74 ? 0.823 -5.233 -2.816 1.00 94.38 74 ALA A CA 1
ATOM 601 C C . ALA A 1 74 ? 1.113 -6.336 -3.845 1.00 94.38 74 ALA A C 1
ATOM 603 O O . ALA A 1 74 ? 0.618 -7.459 -3.699 1.00 94.38 74 ALA A O 1
ATOM 604 N N . ALA A 1 75 ? 1.939 -6.041 -4.851 1.00 92.94 75 ALA A N 1
ATOM 605 C CA . ALA A 1 75 ? 2.367 -6.996 -5.866 1.00 92.94 75 ALA A CA 1
ATOM 606 C C . ALA A 1 75 ? 3.152 -8.159 -5.242 1.00 92.94 75 ALA A C 1
ATOM 608 O O . ALA A 1 75 ? 2.799 -9.320 -5.465 1.00 92.94 75 ALA A O 1
ATOM 609 N N . SER A 1 76 ? 4.127 -7.848 -4.383 1.00 91.88 76 SER A N 1
ATOM 610 C CA . SER A 1 76 ? 4.994 -8.823 -3.708 1.00 91.88 76 SER A CA 1
ATOM 611 C C . SER A 1 76 ? 4.217 -9.799 -2.818 1.00 91.88 76 SER A C 1
ATOM 613 O O . SER A 1 76 ? 4.455 -11.007 -2.842 1.00 91.88 76 SER A O 1
ATOM 615 N N . MET A 1 77 ? 3.241 -9.293 -2.058 1.00 92.44 77 MET A N 1
ATOM 616 C CA . MET A 1 77 ? 2.402 -10.107 -1.167 1.00 92.44 77 MET A CA 1
ATOM 617 C C . MET A 1 77 ? 1.170 -10.710 -1.857 1.00 92.44 77 MET A C 1
ATOM 619 O O . MET A 1 77 ? 0.403 -11.424 -1.207 1.00 92.44 77 MET A O 1
ATOM 623 N N . ARG A 1 78 ? 0.940 -10.404 -3.143 1.00 93.38 78 ARG A N 1
ATOM 624 C CA . ARG A 1 78 ? -0.269 -10.778 -3.898 1.00 93.38 78 ARG A CA 1
ATOM 625 C C . ARG A 1 78 ? -1.555 -10.345 -3.190 1.00 93.38 78 ARG A C 1
ATOM 627 O O . ARG A 1 78 ? -2.498 -11.118 -3.042 1.00 93.38 78 ARG A O 1
ATOM 634 N N . VAL A 1 79 ? -1.616 -9.083 -2.783 1.00 93.38 79 VAL A N 1
ATOM 635 C CA . VAL A 1 79 ? -2.813 -8.445 -2.209 1.00 93.38 79 VAL A CA 1
ATOM 636 C C . VAL A 1 79 ? -3.226 -7.228 -3.035 1.00 93.38 79 VAL A C 1
ATOM 638 O O . VAL A 1 79 ? -2.494 -6.798 -3.924 1.00 93.38 79 VAL A O 1
ATOM 641 N N . SER A 1 80 ? -4.415 -6.677 -2.793 1.00 94.75 80 SER A N 1
ATOM 642 C CA . SER A 1 80 ? -4.783 -5.370 -3.351 1.00 94.75 80 SER A CA 1
ATOM 643 C C . SER A 1 80 ? -4.229 -4.222 -2.502 1.00 94.75 80 SER A C 1
ATOM 645 O O . SER A 1 80 ? -4.079 -4.344 -1.284 1.00 94.75 80 SER A O 1
ATOM 647 N N . VAL A 1 81 ? -3.988 -3.065 -3.125 1.00 95.81 81 VAL A N 1
ATOM 648 C CA . VAL A 1 81 ? -3.646 -1.832 -2.391 1.00 95.81 81 VAL A CA 1
ATOM 649 C C . VAL A 1 81 ? -4.766 -1.454 -1.423 1.00 95.81 81 VAL A C 1
ATOM 651 O O . VAL A 1 81 ? -4.498 -1.071 -0.289 1.00 95.81 81 VAL A O 1
ATOM 654 N N . SER A 1 82 ? -6.028 -1.660 -1.808 1.00 96.88 82 SER A N 1
ATOM 655 C CA . SER A 1 82 ? -7.175 -1.443 -0.921 1.00 96.88 82 SER A CA 1
ATOM 656 C C . SER A 1 82 ? -7.113 -2.293 0.353 1.00 96.88 82 SER A C 1
ATOM 658 O O . SER A 1 82 ? -7.449 -1.809 1.431 1.00 96.88 82 SER A O 1
ATOM 660 N N . TRP A 1 83 ? -6.616 -3.533 0.264 1.00 95.19 83 TRP A N 1
ATOM 661 C CA . TRP A 1 83 ? -6.388 -4.370 1.441 1.00 95.19 83 TRP A CA 1
ATOM 662 C C . TRP A 1 83 ? -5.291 -3.793 2.344 1.00 95.19 83 TRP A C 1
ATOM 664 O O . TRP A 1 83 ? -5.473 -3.743 3.559 1.00 95.19 83 TRP A O 1
ATOM 674 N N . LEU A 1 84 ? -4.183 -3.302 1.776 1.00 95.44 84 LEU A N 1
ATOM 675 C CA . LEU A 1 84 ? -3.133 -2.639 2.560 1.00 95.44 84 LEU A CA 1
ATOM 676 C C . LEU A 1 84 ? -3.657 -1.384 3.254 1.00 95.44 84 LEU A C 1
ATOM 678 O O . LEU A 1 84 ? -3.431 -1.216 4.450 1.00 95.44 84 LEU A O 1
ATOM 682 N N . VAL A 1 85 ? -4.403 -0.544 2.537 1.00 96.38 85 VAL A N 1
ATOM 683 C CA . VAL A 1 85 ? -5.037 0.652 3.104 1.00 96.38 85 VAL A CA 1
ATOM 684 C C . VAL A 1 85 ? -5.977 0.276 4.246 1.00 96.38 85 VAL A C 1
ATOM 686 O O . VAL A 1 85 ? -5.891 0.861 5.323 1.00 96.38 85 VAL A O 1
ATOM 689 N N . TYR A 1 86 ? -6.800 -0.756 4.072 1.00 95.75 86 TYR A N 1
ATOM 690 C CA . TYR A 1 86 ? -7.645 -1.268 5.146 1.00 95.75 86 TYR A CA 1
ATOM 691 C C . TYR A 1 86 ? -6.824 -1.691 6.380 1.00 95.75 86 TYR A C 1
ATOM 693 O O . TYR A 1 86 ? -7.137 -1.280 7.497 1.00 95.75 86 TYR A O 1
ATOM 701 N N . GLN A 1 87 ? -5.709 -2.411 6.203 1.00 93.94 87 GLN A N 1
ATOM 702 C CA . GLN A 1 87 ? -4.811 -2.764 7.314 1.00 93.94 87 GLN A CA 1
ATOM 703 C C . GLN A 1 87 ? -4.193 -1.536 8.002 1.00 93.94 87 GLN A C 1
ATOM 705 O O . GLN A 1 87 ? -4.050 -1.525 9.227 1.00 93.94 87 GLN A O 1
ATOM 710 N N . LEU A 1 88 ? -3.851 -0.483 7.248 1.00 95.25 88 LEU A N 1
ATOM 711 C CA . LEU A 1 88 ? -3.377 0.782 7.821 1.00 95.25 88 LEU A CA 1
ATOM 712 C C . LEU A 1 88 ? -4.439 1.433 8.699 1.00 95.25 88 LEU A C 1
ATOM 714 O O . LEU A 1 88 ? -4.127 1.889 9.801 1.00 95.25 88 LEU A O 1
ATOM 718 N N . ILE A 1 89 ? -5.688 1.440 8.239 1.00 95.38 89 ILE A N 1
ATOM 719 C CA . ILE A 1 89 ? -6.814 1.990 8.990 1.00 95.38 89 ILE A CA 1
ATOM 720 C C . ILE A 1 89 ? -7.030 1.191 10.280 1.00 95.38 89 ILE A C 1
ATOM 722 O O . ILE A 1 89 ? -7.130 1.785 11.354 1.00 95.38 89 ILE A O 1
ATOM 726 N N . LEU A 1 90 ? -7.008 -0.144 10.217 1.00 93.44 90 LEU A N 1
ATOM 727 C CA . LEU A 1 90 ? -7.116 -0.994 11.408 1.00 93.44 90 LEU A CA 1
ATOM 728 C C . LEU A 1 90 ? -5.989 -0.739 12.417 1.00 93.44 90 LEU A C 1
ATOM 730 O O . LEU A 1 90 ? -6.230 -0.714 13.625 1.00 93.44 90 LEU A O 1
ATOM 734 N N . LEU A 1 91 ? -4.758 -0.525 11.943 1.00 92.00 91 LEU A N 1
ATOM 735 C CA . LEU A 1 91 ? -3.636 -0.169 12.809 1.00 92.00 91 LEU A CA 1
ATOM 736 C C . LEU A 1 91 ? -3.828 1.217 13.439 1.00 92.00 91 LEU A C 1
ATOM 738 O O . LEU A 1 91 ? -3.512 1.405 14.614 1.00 92.00 91 LEU A O 1
ATOM 742 N N . TRP A 1 92 ? -4.355 2.172 12.673 1.00 93.69 92 TRP A N 1
ATOM 743 C CA . TRP A 1 92 ? -4.621 3.534 13.127 1.00 93.69 92 TRP A CA 1
ATOM 744 C C . TRP A 1 92 ? -5.745 3.606 14.168 1.00 93.69 92 TRP A C 1
ATOM 746 O O . TRP A 1 92 ? -5.647 4.392 15.111 1.00 93.69 92 TRP A O 1
ATOM 756 N N . LYS A 1 93 ? -6.774 2.751 14.058 1.00 94.25 93 LYS A N 1
ATOM 757 C CA . LYS A 1 93 ? -7.872 2.643 15.040 1.00 94.25 93 LYS A CA 1
ATOM 758 C C . LYS A 1 93 ? -7.393 2.205 16.432 1.00 94.25 93 LYS A C 1
ATOM 760 O O . LYS A 1 93 ? -8.116 2.412 17.396 1.00 94.25 93 LYS A O 1
ATOM 765 N N . LYS A 1 94 ? -6.187 1.635 16.565 1.00 93.19 94 LYS A N 1
ATOM 766 C CA . LYS A 1 94 ? -5.605 1.198 17.848 1.00 93.19 94 LYS A CA 1
ATOM 767 C C . LYS A 1 94 ? -4.747 2.322 18.460 1.00 93.19 94 LYS A C 1
ATOM 769 O O . LYS A 1 94 ? -3.616 2.513 17.999 1.00 93.19 94 LYS A O 1
ATOM 774 N N . PRO A 1 95 ? -5.190 3.034 19.520 1.00 88.88 95 PRO A N 1
ATOM 775 C CA . PRO A 1 95 ? -4.491 4.223 20.031 1.00 88.88 95 PRO A CA 1
ATOM 776 C C . PRO A 1 95 ? -3.036 3.955 20.444 1.00 88.88 95 PRO A C 1
ATOM 778 O O . PRO A 1 95 ? -2.127 4.674 20.029 1.00 88.88 95 PRO A O 1
ATOM 781 N N . ALA A 1 96 ? -2.801 2.840 21.145 1.00 88.88 96 ALA A N 1
ATOM 782 C CA . ALA A 1 96 ? -1.471 2.396 21.575 1.00 88.88 96 ALA A CA 1
ATOM 783 C C . ALA A 1 96 ? -0.492 2.132 20.412 1.00 88.88 96 ALA A C 1
ATOM 785 O O . ALA A 1 96 ? 0.726 2.101 20.600 1.00 88.88 96 ALA A O 1
ATOM 786 N N . ARG A 1 97 ? -1.007 1.915 19.195 1.00 85.69 97 ARG A N 1
ATOM 787 C CA . ARG A 1 97 ? -0.201 1.775 17.977 1.00 85.69 97 ARG A CA 1
ATOM 788 C C . ARG A 1 97 ? -0.089 3.103 17.239 1.00 85.69 97 ARG A C 1
ATOM 790 O O . ARG A 1 97 ? 0.997 3.431 16.767 1.00 85.69 97 ARG A O 1
ATOM 797 N N . ARG A 1 98 ? -1.173 3.873 17.138 1.00 87.38 98 ARG A N 1
ATOM 798 C CA . ARG A 1 98 ? -1.214 5.158 16.425 1.00 87.38 98 ARG A CA 1
ATOM 799 C C . ARG A 1 98 ? -0.170 6.155 16.930 1.00 87.38 98 ARG A C 1
ATOM 801 O O . ARG A 1 98 ? 0.467 6.803 16.110 1.00 87.38 98 ARG A O 1
ATOM 808 N N . ASN A 1 99 ? 0.031 6.228 18.244 1.00 85.31 99 ASN A N 1
ATOM 809 C CA . ASN A 1 99 ? 0.894 7.242 18.859 1.00 85.31 99 ASN A CA 1
ATOM 810 C C . ASN A 1 99 ? 2.390 6.882 18.841 1.00 85.31 99 ASN A C 1
ATOM 812 O O . ASN A 1 99 ? 3.223 7.707 19.196 1.00 85.31 99 ASN A O 1
ATOM 816 N N . ARG A 1 100 ? 2.756 5.662 18.428 1.00 85.12 100 ARG A N 1
ATOM 817 C CA . ARG A 1 100 ? 4.168 5.270 18.346 1.00 85.12 100 ARG A CA 1
ATOM 818 C C . ARG A 1 100 ? 4.836 5.937 17.138 1.00 85.12 100 ARG A C 1
ATOM 820 O O . ARG A 1 100 ? 4.292 5.801 16.034 1.00 85.12 100 ARG A O 1
ATOM 827 N N . PRO A 1 101 ? 6.013 6.565 17.302 1.00 83.44 101 PRO A N 1
ATOM 828 C CA . PRO A 1 101 ? 6.718 7.212 16.205 1.00 83.44 101 PRO A CA 1
ATOM 829 C C . PRO A 1 101 ? 7.185 6.195 15.155 1.00 83.44 101 PRO A C 1
ATOM 831 O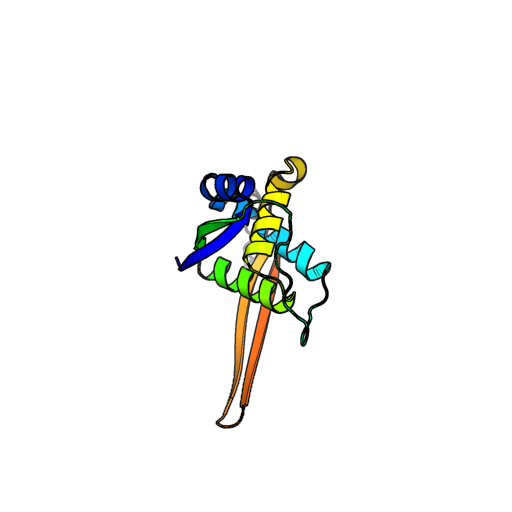 O . PRO A 1 101 ? 7.379 5.007 15.434 1.00 83.44 101 PRO A O 1
ATOM 834 N N . ASN A 1 102 ? 7.378 6.666 13.922 1.00 85.81 102 ASN A N 1
ATOM 835 C CA . ASN A 1 102 ? 8.029 5.867 12.888 1.00 85.81 102 ASN A CA 1
ATOM 836 C C . ASN A 1 102 ? 9.534 6.021 12.993 1.00 85.81 102 ASN A C 1
ATOM 838 O O . ASN A 1 102 ? 10.066 7.064 12.617 1.00 85.81 102 ASN A O 1
ATOM 842 N N . ALA A 1 103 ? 10.193 4.951 13.418 1.00 89.12 103 ALA A N 1
ATOM 843 C CA . ALA A 1 103 ? 11.646 4.874 13.490 1.00 89.12 103 ALA A CA 1
ATOM 844 C C . ALA A 1 103 ? 12.321 4.619 12.132 1.00 89.12 103 ALA A C 1
ATOM 846 O O . ALA A 1 103 ? 13.534 4.501 12.091 1.00 89.12 103 ALA A O 1
ATOM 847 N N . HIS A 1 104 ? 11.561 4.437 11.046 1.00 91.56 104 HIS A N 1
ATOM 848 C CA . HIS A 1 104 ? 12.108 4.078 9.735 1.00 91.56 104 HIS A CA 1
ATOM 849 C C . HIS A 1 104 ? 11.524 4.955 8.626 1.00 91.56 104 HIS A C 1
ATOM 851 O O . HIS A 1 104 ? 10.427 5.508 8.777 1.00 91.56 104 HIS A O 1
ATOM 857 N N . VAL A 1 105 ? 12.251 5.029 7.517 1.00 91.12 105 VAL A N 1
ATOM 858 C CA . VAL A 1 105 ? 11.824 5.567 6.220 1.00 91.12 105 VAL A CA 1
ATOM 859 C C . VAL A 1 105 ? 11.937 4.480 5.154 1.00 91.12 105 VAL A C 1
ATOM 861 O O . VAL A 1 105 ? 12.532 3.429 5.401 1.00 91.12 105 VAL A O 1
ATOM 864 N N . THR A 1 106 ? 11.325 4.712 3.997 1.00 92.19 106 THR A N 1
ATOM 865 C CA . THR A 1 106 ? 11.341 3.782 2.863 1.00 92.19 106 THR A CA 1
ATOM 866 C C . THR A 1 106 ? 11.907 4.436 1.624 1.00 92.19 106 THR A C 1
ATOM 868 O O . THR A 1 106 ? 11.595 5.598 1.376 1.00 92.19 106 THR A O 1
ATOM 871 N N . ASN A 1 107 ? 12.650 3.662 0.835 1.00 93.62 107 ASN A N 1
ATOM 872 C CA . ASN A 1 107 ? 12.995 4.006 -0.539 1.00 93.62 107 ASN A CA 1
ATOM 873 C C . ASN A 1 107 ? 12.572 2.863 -1.463 1.00 93.62 107 ASN A C 1
ATOM 875 O O . ASN A 1 107 ? 12.829 1.701 -1.145 1.00 93.62 107 ASN A O 1
ATOM 879 N N . TYR A 1 108 ? 11.906 3.185 -2.565 1.00 94.12 108 TYR A N 1
ATOM 880 C CA . TYR A 1 108 ? 11.610 2.224 -3.620 1.00 94.12 108 TYR A CA 1
ATOM 881 C C . TYR A 1 108 ? 12.595 2.456 -4.762 1.00 94.12 108 TYR A C 1
ATOM 883 O O . TYR A 1 108 ? 12.788 3.590 -5.191 1.00 94.12 108 TYR A O 1
ATOM 891 N N . GLU A 1 109 ? 13.218 1.382 -5.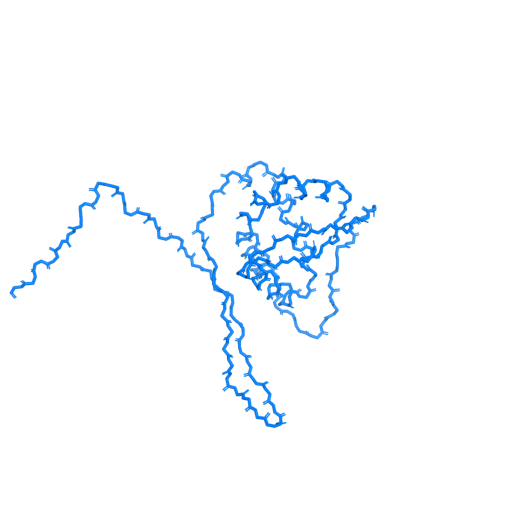227 1.00 94.50 109 GLU A N 1
ATOM 892 C CA . GLU A 1 109 ? 14.200 1.408 -6.303 1.00 94.50 109 GLU A CA 1
ATOM 893 C C . GLU A 1 109 ? 13.793 0.407 -7.378 1.00 94.50 109 GLU A C 1
ATOM 895 O O . GLU A 1 109 ? 13.473 -0.748 -7.083 1.00 94.50 109 GLU A O 1
ATOM 900 N N . LEU A 1 110 ? 13.835 0.853 -8.630 1.00 93.50 110 LEU A N 1
ATOM 901 C CA . LEU A 1 110 ? 13.663 0.015 -9.805 1.00 93.50 110 LEU A CA 1
ATOM 902 C C . LEU A 1 110 ? 14.940 0.103 -10.631 1.00 93.50 110 LEU A C 1
ATOM 904 O O . LEU A 1 110 ? 15.327 1.179 -11.081 1.00 93.50 110 LEU A O 1
ATOM 908 N N . HIS A 1 111 ? 15.584 -1.041 -10.835 1.00 93.81 111 HIS A N 1
ATOM 909 C CA . HIS A 1 111 ? 16.774 -1.160 -11.661 1.00 93.81 111 HIS A CA 1
ATOM 910 C C . HIS A 1 111 ? 16.448 -1.973 -12.911 1.00 93.81 111 HIS A C 1
ATOM 912 O O . HIS A 1 111 ? 16.141 -3.164 -12.824 1.00 93.81 111 HIS A O 1
ATOM 918 N N . LEU A 1 112 ? 16.539 -1.344 -14.081 1.00 91.88 112 LEU A N 1
ATOM 919 C CA . LEU A 1 112 ? 16.422 -2.030 -15.363 1.00 91.88 112 LEU A CA 1
ATOM 920 C C . LEU A 1 112 ? 17.765 -2.688 -15.698 1.00 91.88 112 LEU A C 1
ATOM 922 O O . LEU A 1 112 ? 18.731 -2.004 -16.013 1.00 91.88 112 LEU A O 1
ATOM 926 N N . CYS A 1 113 ? 17.845 -4.012 -15.586 1.00 92.88 113 CYS A N 1
ATOM 927 C CA . CYS A 1 113 ? 19.087 -4.756 -15.797 1.00 92.88 113 CYS A CA 1
ATOM 928 C C . CYS A 1 113 ? 19.343 -5.029 -17.283 1.00 92.88 113 CYS A C 1
ATOM 930 O O . CYS A 1 113 ? 20.436 -4.780 -17.777 1.00 92.88 113 CYS A O 1
ATOM 932 N N . ILE A 1 114 ? 18.344 -5.563 -17.990 1.00 93.88 114 ILE A N 1
ATOM 933 C CA . ILE A 1 114 ? 18.436 -5.897 -19.417 1.00 93.88 114 ILE A CA 1
ATOM 934 C C . ILE A 1 114 ? 17.138 -5.475 -20.095 1.00 93.88 114 ILE A C 1
ATOM 936 O O . ILE A 1 114 ? 16.054 -5.806 -19.617 1.00 93.88 114 ILE A O 1
ATOM 940 N N . TRP A 1 115 ? 17.246 -4.798 -21.235 1.00 94.06 115 TRP A N 1
ATOM 941 C CA . TRP A 1 115 ? 16.133 -4.579 -22.152 1.00 94.06 115 TRP A CA 1
ATOM 942 C C . TRP A 1 115 ? 16.563 -4.985 -23.558 1.00 94.06 115 TRP A C 1
ATOM 944 O O . TRP A 1 115 ? 17.389 -4.326 -24.183 1.00 94.06 115 TRP A O 1
ATOM 954 N N . SER A 1 116 ? 16.039 -6.109 -24.032 1.00 93.50 116 SER A N 1
ATOM 955 C CA . SER A 1 116 ? 16.356 -6.688 -25.338 1.00 93.50 116 SER A CA 1
ATOM 956 C C . SER A 1 116 ? 15.064 -7.026 -26.089 1.00 93.50 116 SER A C 1
ATOM 958 O O . SER A 1 116 ? 14.013 -7.125 -25.452 1.00 93.50 116 SER A O 1
ATOM 960 N N . PRO A 1 117 ? 15.115 -7.277 -27.410 1.00 96.25 117 PRO A N 1
ATOM 961 C CA . PRO A 1 117 ? 13.933 -7.677 -28.179 1.00 96.25 117 PRO A CA 1
ATOM 962 C C . PRO A 1 117 ? 13.213 -8.921 -27.633 1.00 96.25 117 PRO A C 1
ATOM 964 O O . PRO A 1 117 ? 12.013 -9.069 -27.831 1.00 96.25 117 PRO A O 1
ATOM 967 N N . ASN A 1 118 ? 13.937 -9.797 -26.927 1.00 95.19 118 ASN A N 1
ATOM 968 C CA . ASN A 1 118 ? 13.420 -11.085 -26.459 1.00 95.19 118 ASN A CA 1
ATOM 969 C C . ASN A 1 118 ? 13.084 -11.109 -24.962 1.00 95.19 118 ASN A C 1
ATOM 971 O O . ASN A 1 118 ? 12.364 -11.996 -24.510 1.00 95.19 118 ASN A O 1
ATOM 975 N N . ALA A 1 119 ? 13.632 -10.183 -24.172 1.00 93.44 119 ALA A N 1
ATOM 976 C CA . ALA A 1 119 ? 13.453 -10.184 -22.726 1.00 93.44 119 ALA A CA 1
ATOM 977 C C . ALA A 1 119 ? 13.700 -8.811 -22.101 1.00 93.44 119 ALA A C 1
ATOM 979 O O . ALA A 1 119 ? 14.617 -8.081 -22.489 1.00 93.44 119 ALA A O 1
ATOM 980 N N . ALA A 1 120 ? 12.931 -8.545 -21.049 1.00 94.62 120 ALA A N 1
ATOM 981 C CA . ALA A 1 120 ? 13.150 -7.467 -20.103 1.00 94.62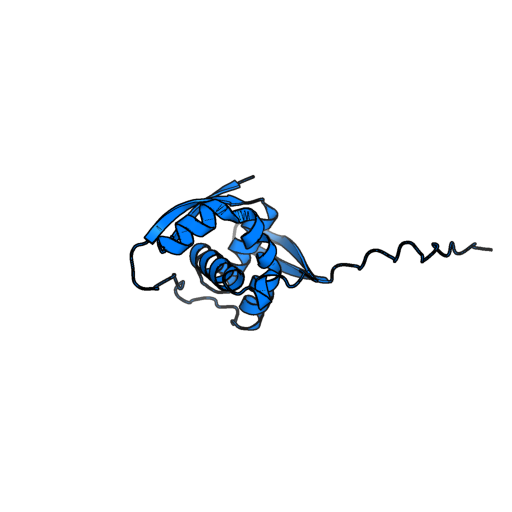 120 ALA A CA 1
ATOM 982 C C . ALA A 1 120 ? 13.451 -8.062 -18.724 1.00 94.62 120 ALA A C 1
ATOM 984 O O . ALA A 1 120 ? 12.678 -8.871 -18.206 1.00 94.62 120 ALA A O 1
ATOM 985 N N . ILE A 1 121 ? 14.565 -7.652 -18.125 1.00 94.38 121 ILE A N 1
ATOM 986 C CA . ILE A 1 121 ? 14.950 -8.018 -16.764 1.00 94.38 121 ILE A CA 1
ATOM 987 C C . ILE A 1 121 ? 15.043 -6.737 -15.959 1.00 94.38 121 ILE A C 1
ATOM 989 O O . ILE A 1 121 ? 15.836 -5.851 -16.271 1.00 94.38 121 ILE A O 1
ATOM 993 N N . LEU A 1 122 ? 14.246 -6.663 -14.904 1.00 94.31 122 LEU A N 1
ATOM 994 C CA . LEU A 1 122 ? 14.273 -5.578 -13.941 1.00 94.31 122 LEU A CA 1
ATOM 995 C C . LEU A 1 122 ? 14.250 -6.142 -12.527 1.00 94.31 122 LEU A C 1
ATOM 997 O O . LEU A 1 122 ? 13.701 -7.221 -12.282 1.00 94.31 122 LEU A O 1
ATOM 1001 N N . THR A 1 123 ? 14.826 -5.381 -11.610 1.00 93.38 123 THR A N 1
ATOM 1002 C CA . THR A 1 123 ? 14.818 -5.657 -10.178 1.00 93.38 123 THR A CA 1
ATOM 1003 C C . THR A 1 123 ? 14.088 -4.526 -9.478 1.00 93.38 123 THR A C 1
ATOM 1005 O O . THR A 1 123 ? 14.414 -3.359 -9.678 1.00 93.38 123 THR A O 1
ATOM 1008 N N . GLU A 1 124 ? 13.115 -4.875 -8.643 1.00 93.19 124 GLU A N 1
ATOM 1009 C CA . GLU A 1 124 ? 12.430 -3.929 -7.766 1.00 93.19 124 GLU A CA 1
ATOM 1010 C C . GLU A 1 124 ? 12.820 -4.205 -6.318 1.00 93.19 124 GLU A C 1
ATOM 1012 O O . GLU A 1 124 ? 12.706 -5.336 -5.836 1.00 93.19 124 GLU A O 1
ATOM 1017 N N . SER A 1 125 ? 13.217 -3.154 -5.613 1.00 92.81 125 SER A N 1
ATOM 1018 C CA . SER A 1 125 ? 13.640 -3.205 -4.221 1.00 92.81 125 SER A CA 1
ATOM 1019 C C . SER A 1 125 ? 12.840 -2.196 -3.409 1.00 92.81 125 SER A C 1
ATOM 1021 O O . SER A 1 125 ? 12.695 -1.041 -3.795 1.00 92.81 125 SER A O 1
ATOM 1023 N N . LEU A 1 126 ? 12.328 -2.623 -2.254 1.00 93.62 126 LEU A N 1
ATOM 1024 C CA . LEU A 1 126 ? 11.752 -1.720 -1.260 1.00 93.62 126 LEU A CA 1
ATOM 1025 C C . LEU A 1 126 ? 12.609 -1.770 -0.000 1.00 93.62 126 LEU A C 1
ATOM 1027 O O . LEU A 1 126 ? 12.598 -2.750 0.749 1.00 93.62 126 LEU A O 1
ATOM 1031 N N . LEU A 1 127 ? 13.358 -0.700 0.215 1.00 93.56 127 LEU A N 1
ATOM 1032 C CA . LEU A 1 127 ? 14.363 -0.580 1.257 1.00 93.56 127 LEU A CA 1
ATOM 1033 C C . LEU A 1 127 ? 13.772 0.141 2.465 1.00 93.56 127 LEU A C 1
ATOM 1035 O O . LEU A 1 127 ? 12.984 1.077 2.330 1.00 93.56 127 LEU A O 1
ATOM 1039 N N . PHE A 1 128 ? 14.144 -0.306 3.664 1.00 92.56 128 PHE A N 1
ATOM 1040 C CA . PHE A 1 128 ? 13.680 0.262 4.928 1.00 92.56 128 PHE A CA 1
ATOM 1041 C C . PHE A 1 128 ? 14.874 0.700 5.767 1.00 92.56 128 PHE A C 1
ATOM 1043 O O . PHE A 1 128 ? 15.559 -0.143 6.344 1.00 92.56 128 PHE A O 1
ATOM 1050 N N . TYR A 1 129 ? 15.069 2.007 5.906 1.00 91.69 129 TYR A N 1
ATOM 1051 C CA . TYR A 1 129 ? 16.197 2.568 6.648 1.00 91.69 129 TYR A CA 1
ATOM 1052 C C . TYR A 1 129 ? 15.758 3.050 8.025 1.00 91.69 129 TYR A C 1
ATOM 1054 O O . TYR A 1 129 ? 14.667 3.620 8.137 1.00 91.69 129 TYR A O 1
ATOM 1062 N N . PRO A 1 130 ? 16.567 2.854 9.080 1.00 91.44 130 PRO A N 1
ATOM 1063 C CA . PRO A 1 130 ? 16.341 3.548 10.335 1.00 91.44 130 PRO A CA 1
ATOM 1064 C C . PRO A 1 130 ? 16.465 5.058 10.103 1.00 91.44 130 PRO A C 1
ATOM 1066 O O . PRO A 1 130 ? 17.291 5.519 9.319 1.00 91.44 130 PRO A O 1
ATOM 1069 N N . LYS A 1 131 ? 15.628 5.843 10.778 1.00 88.88 131 LYS A N 1
ATOM 1070 C CA . LYS A 1 131 ? 15.819 7.290 10.819 1.00 88.88 131 LYS A CA 1
ATOM 1071 C C . LYS A 1 131 ? 17.059 7.582 11.643 1.00 88.88 131 LYS A C 1
ATOM 1073 O O . LYS A 1 131 ? 17.149 7.121 12.779 1.00 88.88 131 LYS A O 1
ATOM 1078 N N . ILE A 1 132 ? 17.965 8.367 11.078 1.00 83.56 132 ILE A N 1
ATOM 1079 C CA . ILE A 1 132 ? 19.061 8.960 11.834 1.00 83.56 132 ILE A CA 1
ATOM 1080 C C . ILE A 1 132 ? 18.403 9.896 12.852 1.00 83.56 132 ILE A C 1
ATOM 1082 O O . ILE A 1 132 ? 17.588 10.746 12.477 1.00 83.56 132 ILE A O 1
ATOM 1086 N N . ALA A 1 133 ? 18.660 9.668 14.142 1.00 71.81 133 ALA A N 1
ATOM 1087 C CA . ALA A 1 133 ? 18.272 10.632 15.160 1.00 71.81 133 ALA A CA 1
ATOM 1088 C C . ALA A 1 133 ? 18.981 11.943 14.815 1.00 71.81 133 ALA A C 1
ATOM 1090 O O . ALA A 1 133 ? 20.171 11.919 14.502 1.00 71.81 133 ALA A O 1
ATOM 1091 N N . ALA A 1 134 ? 18.257 13.064 14.808 1.00 62.62 134 ALA A N 1
ATOM 1092 C CA . ALA A 1 134 ? 18.936 14.348 14.721 1.00 62.62 134 ALA A CA 1
ATOM 1093 C C . ALA A 1 134 ? 20.002 14.369 15.830 1.00 62.62 134 ALA A C 1
ATOM 1095 O O . ALA A 1 134 ? 19.670 13.937 16.939 1.00 62.62 134 ALA A O 1
ATOM 1096 N N . PRO A 1 135 ? 21.254 14.779 15.547 1.00 58.56 135 PRO A N 1
ATOM 1097 C CA . PRO A 1 135 ? 22.217 14.979 16.616 1.00 58.56 135 PRO A CA 1
ATOM 1098 C C . PRO A 1 135 ? 21.551 15.887 17.645 1.00 58.56 135 PRO A C 1
ATOM 1100 O O . PRO A 1 135 ? 20.916 16.880 17.268 1.00 58.56 135 PRO A O 1
ATOM 1103 N N . ASP A 1 136 ? 21.606 15.493 18.919 1.00 58.19 136 ASP A N 1
ATOM 1104 C CA . ASP A 1 136 ? 21.094 16.328 19.996 1.00 58.19 136 ASP A CA 1
ATOM 1105 C C . ASP A 1 136 ? 21.684 17.724 19.796 1.00 58.19 136 ASP A C 1
ATOM 1107 O O . ASP A 1 136 ? 22.870 17.861 19.494 1.00 58.19 136 ASP A O 1
ATOM 1111 N N . ALA A 1 137 ? 20.885 18.780 19.953 1.00 57.72 137 ALA A N 1
ATOM 1112 C CA . ALA A 1 137 ? 21.342 20.161 19.756 1.00 57.72 137 ALA A CA 1
ATOM 1113 C C . ALA A 1 137 ? 22.524 20.564 20.678 1.00 57.72 137 ALA A C 1
ATOM 1115 O O . ALA A 1 137 ? 23.026 21.681 20.598 1.00 57.72 137 ALA A O 1
ATOM 1116 N N . HIS A 1 138 ? 22.970 19.653 21.548 1.00 56.78 138 HIS A N 1
ATOM 1117 C CA . HIS A 1 138 ? 24.109 19.771 22.450 1.00 56.78 138 HIS A CA 1
ATOM 1118 C C . HIS A 1 138 ? 25.366 19.023 21.983 1.00 56.78 138 HIS A C 1
ATOM 1120 O O . HIS A 1 138 ? 26.420 19.176 22.596 1.00 56.78 138 HIS A O 1
ATOM 1126 N N . THR A 1 139 ? 25.303 18.231 20.911 1.00 54.53 139 THR A N 1
ATOM 1127 C CA . THR A 1 139 ? 26.487 17.593 20.332 1.00 54.53 139 THR A CA 1
ATOM 1128 C C . THR A 1 139 ? 27.131 18.568 19.348 1.00 54.53 139 THR A C 1
ATOM 1130 O O . THR A 1 139 ? 26.772 18.626 18.174 1.00 54.53 139 THR A O 1
ATOM 1133 N N . GLN A 1 140 ? 28.062 19.384 19.848 1.00 49.94 140 GLN A N 1
ATOM 1134 C CA . GLN A 1 140 ? 28.936 20.210 19.011 1.00 49.94 140 GLN A CA 1
ATOM 1135 C C . GLN A 1 140 ? 29.603 19.321 17.941 1.00 49.94 140 GLN A C 1
ATOM 1137 O O . GLN A 1 140 ? 30.108 18.247 18.285 1.00 49.94 140 GLN A O 1
ATOM 1142 N N . PRO A 1 141 ? 29.616 19.722 16.658 1.00 53.91 141 PRO A N 1
ATOM 1143 C CA . PRO A 1 141 ? 30.348 18.985 15.641 1.00 53.91 141 PRO A CA 1
ATOM 1144 C C . PRO A 1 141 ? 31.840 19.026 15.981 1.00 53.91 141 PRO A C 1
ATOM 1146 O O . PRO A 1 141 ? 32.454 20.091 16.026 1.00 53.91 141 PRO A O 1
ATOM 1149 N N . VAL A 1 142 ? 32.428 17.855 16.228 1.00 57.31 142 VAL A N 1
ATOM 1150 C CA . VAL A 1 142 ? 33.881 17.707 16.323 1.00 57.31 142 VAL A CA 1
ATOM 1151 C C . VAL A 1 142 ? 34.425 17.861 14.908 1.00 57.31 142 VAL A C 1
ATOM 1153 O O . VAL A 1 142 ? 34.419 16.915 14.120 1.00 57.31 142 VAL A O 1
ATOM 1156 N N . TYR A 1 143 ? 34.847 19.072 14.557 1.00 60.16 143 TYR A N 1
ATOM 1157 C CA . TYR A 1 143 ? 35.665 19.273 13.371 1.00 60.16 143 TYR A CA 1
ATOM 1158 C C . TYR A 1 143 ? 37.015 18.611 13.635 1.00 60.16 143 TYR A C 1
ATOM 1160 O O . TYR A 1 143 ? 37.773 19.045 14.500 1.00 60.16 143 TYR A O 1
ATOM 1168 N N . LEU A 1 144 ? 37.298 17.530 12.908 1.00 52.09 144 LEU A N 1
ATOM 1169 C CA . LEU A 1 144 ? 38.641 16.975 12.826 1.00 52.09 144 LEU A CA 1
ATOM 1170 C C . LEU A 1 144 ? 39.510 18.020 12.125 1.00 52.09 144 LEU A C 1
ATOM 1172 O O . LEU A 1 144 ? 39.457 18.165 10.906 1.00 52.09 144 LEU A O 1
ATOM 1176 N N . SER A 1 145 ? 40.277 18.780 12.900 1.00 51.44 145 SER A N 1
ATOM 1177 C CA . SER A 1 145 ? 41.397 19.551 12.379 1.00 51.44 145 SER A CA 1
ATOM 1178 C C . SER A 1 145 ? 42.435 18.556 11.866 1.00 51.44 145 SER A C 1
ATOM 1180 O O . SER A 1 145 ? 43.121 17.905 12.655 1.00 51.44 145 SER A O 1
ATOM 1182 N N . THR A 1 146 ? 42.496 18.381 10.549 1.00 54.53 146 THR A N 1
ATOM 1183 C CA . THR A 1 146 ? 43.620 17.711 9.890 1.00 54.53 146 THR A CA 1
ATOM 1184 C C . THR A 1 146 ? 44.916 18.498 10.132 1.00 54.53 146 THR A C 1
ATOM 1186 O O . THR A 1 146 ? 44.854 19.730 10.124 1.00 54.53 146 THR A O 1
ATOM 1189 N N . PRO A 1 147 ? 46.046 17.805 10.373 1.00 63.03 147 PRO A N 1
ATOM 1190 C CA . PRO A 1 147 ? 47.360 18.415 10.583 1.00 63.03 147 PRO A CA 1
ATOM 1191 C C . PRO A 1 147 ? 47.952 19.029 9.310 1.00 63.03 147 PRO A C 1
ATOM 1193 O O . PRO A 1 147 ? 47.573 18.585 8.200 1.00 63.03 147 PRO A O 1
#

Radius of gyration: 19.09 Å; chains: 1; bounding box: 68×38×51 Å

Foldseek 3Di:
DDKDKAKDAPVLLVVCVVQVVLLLQCLLVLLVVLPVVAAFDDPDAADEDPPDHDIDIDMDDDDPQSVLLLVVSCNRRRYDSNVSSNSSSVQCVDPVRSPDHDQKDKDWDKAFDDDDPVDTDIDIDIDIGGDDDDPDPPPDDPDPPDD

Sequence (147 aa):
MLTTSVSLPENEAVLWRKRQRSILRLAVRSLRVQLRGKAVRRGVKRSYNRVPGEFLVVTTRFTEAEYDTLHMAAASMRVSVSWLVYQLILLWKKPARRNRPNAHVTNYELHLCIWSPNAAILTESLLFYPKIAAPDAHTQPVYLSTP

pLDDT: mean 88.72, std 11.43, range [49.94, 97.44]

Organism: Turneriella parva (strain ATCC BAA-1111 / DSM 21527 / NCTC 11395 / H) (NCBI:txid869212)

Secondary structure (DSSP, 8-state):
-EEEEEEEEHHHHHHHHHHHHHHHTTHHHHHHHHHHHS---SSSPPB----SS-EEEEEEEE-HHHHHHHHHHHHHHTB-HHHHHHHHHHHHT-HHHHTS---EEEEEEEEEEEE-SS-EEEEEEEEEEEPPPPPPTT---------